Protein AF-A0A7S9KYZ8-F1 (afdb_monomer)

Secondary structure (DSSP, 8-state):
---HHHHIIIIIHHHHTT-S-HHHHHHHHHHS-GGGGGGTSTTTHHHHHHHHHHTT-TTHHHHHHHHHHHHHHHHHHHTTT-HHHHHHHHHHHHHHHHHHHSPPS---

Mean predicted aligned error: 6.61 Å

Radius of gyration: 14.2 Å; Cα contacts (8 Å, |Δi|>4): 75; chains: 1; bounding box: 32×31×40 Å

Organism: NCBI:txid2789740

Structure (mmCIF, N/CA/C/O backbone):
data_AF-A0A7S9KYZ8-F1
#
_entry.id   AF-A0A7S9KYZ8-F1
#
loop_
_atom_site.group_PDB
_atom_site.id
_atom_site.type_symbol
_atom_site.label_atom_id
_atom_site.label_alt_id
_atom_site.label_comp_id
_atom_site.label_asym_id
_atom_site.label_entity_id
_atom_site.label_seq_id
_atom_site.pdbx_PDB_ins_code
_atom_site.Cartn_x
_atom_site.Cartn_y
_atom_site.Cartn_z
_atom_site.occupancy
_atom_site.B_iso_or_equiv
_atom_site.auth_seq_id
_atom_site.auth_comp_id
_atom_site.auth_asym_id
_atom_site.auth_atom_id
_atom_site.pdbx_PDB_model_num
ATOM 1 N N . MET A 1 1 ? 0.948 12.373 -8.828 1.00 47.59 1 MET A N 1
ATOM 2 C CA . MET A 1 1 ? -0.210 12.751 -7.989 1.00 47.59 1 MET A CA 1
ATOM 3 C C . MET A 1 1 ? 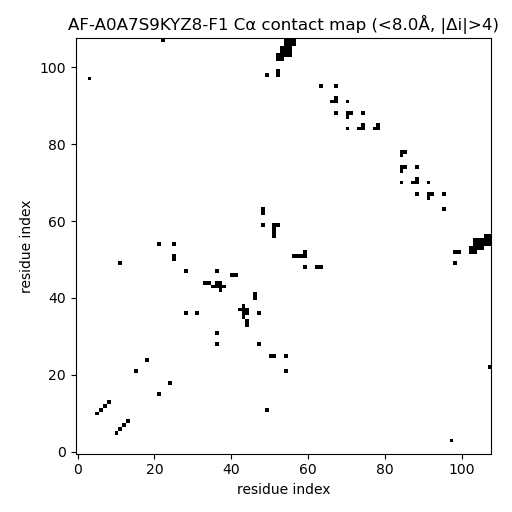0.402 13.505 -6.820 1.00 47.59 1 MET A C 1
ATOM 5 O O . MET A 1 1 ? 1.108 12.876 -6.055 1.00 47.59 1 MET A O 1
ATOM 9 N N . ASN A 1 2 ? 0.322 14.841 -6.801 1.00 45.88 2 ASN A N 1
ATOM 10 C CA . ASN A 1 2 ? 1.277 15.686 -6.053 1.00 45.88 2 ASN A CA 1
ATOM 11 C C . ASN A 1 2 ? 0.751 16.262 -4.731 1.00 45.88 2 ASN A C 1
ATOM 13 O O . ASN A 1 2 ? 1.470 17.045 -4.114 1.00 45.88 2 ASN A O 1
ATOM 17 N N . ASP A 1 3 ? -0.456 15.907 -4.290 1.00 56.31 3 ASP A N 1
ATOM 18 C CA . ASP A 1 3 ? -0.980 16.412 -3.023 1.00 56.31 3 ASP A CA 1
ATOM 19 C C . ASP A 1 3 ? -1.339 15.260 -2.082 1.00 56.31 3 ASP A C 1
ATOM 21 O O . ASP A 1 3 ? -2.190 14.414 -2.363 1.00 56.31 3 ASP A O 1
ATOM 25 N N . LEU A 1 4 ? -0.614 15.218 -0.967 1.00 51.97 4 LEU A N 1
ATOM 26 C CA . LEU A 1 4 ? -0.770 14.261 0.119 1.00 51.97 4 LEU A CA 1
ATOM 27 C C . LEU A 1 4 ? -2.179 14.333 0.717 1.00 51.97 4 LEU A C 1
ATOM 29 O O . LEU A 1 4 ? -2.772 13.301 1.033 1.00 51.97 4 LEU A O 1
ATOM 33 N N . ASN A 1 5 ? -2.724 15.546 0.808 1.00 56.31 5 ASN A N 1
ATOM 34 C CA . ASN A 1 5 ? -4.083 15.764 1.280 1.00 56.31 5 ASN A CA 1
ATOM 35 C C . ASN A 1 5 ? -5.099 15.195 0.291 1.00 56.31 5 ASN A C 1
ATOM 37 O O . ASN A 1 5 ? -6.081 14.601 0.720 1.00 56.31 5 ASN A O 1
ATOM 41 N N . ASP A 1 6 ? -4.840 15.278 -1.017 1.00 63.09 6 ASP A N 1
ATOM 42 C CA . ASP A 1 6 ? -5.745 14.697 -2.008 1.00 63.09 6 ASP A CA 1
ATOM 43 C C . ASP A 1 6 ? -5.781 13.172 -1.924 1.00 63.09 6 ASP A C 1
ATOM 45 O O . ASP A 1 6 ? -6.847 12.589 -2.086 1.00 63.09 6 ASP A O 1
ATOM 49 N N . TYR A 1 7 ? -4.660 12.498 -1.664 1.00 62.97 7 TYR A N 1
ATOM 50 C CA . TYR A 1 7 ? -4.685 11.040 -1.526 1.00 62.97 7 TYR A CA 1
ATOM 51 C C . TYR A 1 7 ? -5.388 10.602 -0.236 1.00 62.97 7 TYR A C 1
ATOM 53 O O . TYR A 1 7 ? -6.229 9.701 -0.259 1.00 62.97 7 TYR A O 1
ATOM 61 N N . VAL A 1 8 ? -5.090 11.259 0.889 1.00 59.94 8 VAL A N 1
ATOM 62 C CA . VAL A 1 8 ? -5.741 10.945 2.166 1.00 59.94 8 VAL A CA 1
ATOM 63 C C . VAL A 1 8 ? -7.242 11.233 2.087 1.00 59.94 8 VAL A C 1
ATOM 65 O O . VAL A 1 8 ? -8.031 10.336 2.366 1.00 59.94 8 VAL A O 1
ATOM 68 N N . HIS A 1 9 ? -7.648 12.411 1.614 1.00 64.62 9 HIS A N 1
ATOM 69 C CA . HIS A 1 9 ? -9.059 12.801 1.566 1.00 64.62 9 HIS A CA 1
ATOM 70 C C . HIS A 1 9 ? -9.858 12.123 0.450 1.00 64.62 9 HIS A C 1
ATOM 72 O O . HIS A 1 9 ? -11.025 11.803 0.648 1.00 64.62 9 HIS A O 1
ATOM 78 N N . ASN A 1 10 ? -9.272 11.882 -0.729 1.00 64.94 10 ASN A N 1
ATOM 79 C CA . ASN A 1 10 ? -10.036 11.328 -1.855 1.00 64.94 10 ASN A CA 1
ATOM 80 C C . ASN A 1 10 ? -9.939 9.802 -1.972 1.00 64.94 10 ASN A C 1
ATOM 82 O O . ASN A 1 10 ? -10.793 9.198 -2.622 1.00 64.94 10 ASN A O 1
ATOM 86 N N . VAL A 1 11 ? -8.919 9.168 -1.379 1.00 64.12 11 VAL A N 1
ATOM 87 C CA . VAL A 1 11 ? -8.689 7.718 -1.517 1.00 64.12 11 VAL A CA 1
ATOM 88 C C . VAL A 1 11 ? -8.763 7.007 -0.170 1.00 64.12 11 VAL A C 1
ATOM 90 O O . VAL A 1 11 ? -9.522 6.047 -0.036 1.00 64.12 11 VAL A O 1
ATOM 93 N N . ALA A 1 12 ? -8.016 7.471 0.834 1.00 65.38 12 ALA A N 1
ATOM 94 C CA . ALA A 1 12 ? -7.934 6.782 2.119 1.00 65.38 12 ALA A CA 1
ATOM 95 C C . ALA A 1 12 ? -9.201 6.969 2.973 1.00 65.38 12 ALA A C 1
ATOM 97 O O . ALA A 1 12 ? -9.817 5.985 3.375 1.00 65.38 12 ALA A O 1
ATOM 98 N N . GLU A 1 13 ? -9.638 8.203 3.221 1.00 66.50 13 GLU A N 1
ATOM 99 C CA . GLU A 1 13 ? -10.816 8.500 4.048 1.00 66.50 13 GLU A CA 1
ATOM 100 C C . GLU A 1 13 ? -12.101 7.830 3.528 1.00 66.50 13 GLU A C 1
ATOM 102 O O . GLU A 1 13 ? -12.723 7.100 4.305 1.00 66.50 13 GLU A O 1
ATOM 107 N N . PRO A 1 14 ? -12.470 7.914 2.231 1.00 68.88 14 PRO A N 1
ATOM 108 C CA . PRO A 1 14 ? -13.684 7.270 1.724 1.00 68.88 14 PRO A CA 1
ATOM 109 C C . PRO A 1 14 ? -13.613 5.741 1.766 1.00 68.88 14 PRO A C 1
ATOM 111 O O . PRO A 1 14 ? -14.643 5.059 1.727 1.00 68.88 14 PRO A O 1
ATOM 114 N N . PHE A 1 15 ? -12.399 5.182 1.793 1.00 68.44 15 PHE A N 1
ATOM 115 C CA . PHE A 1 15 ? -12.196 3.764 2.031 1.00 68.44 15 PHE A CA 1
ATOM 116 C C . PHE A 1 15 ? -12.530 3.419 3.488 1.00 68.44 15 PHE A C 1
ATOM 118 O O . PHE A 1 15 ? -13.326 2.511 3.709 1.00 68.44 15 PHE A O 1
ATOM 125 N N . PHE A 1 16 ? -12.006 4.165 4.464 1.00 68.88 16 PHE A N 1
ATOM 126 C CA . PHE A 1 16 ? -12.240 3.918 5.892 1.00 68.88 16 PHE A CA 1
ATOM 127 C C . PHE A 1 16 ? -13.665 4.232 6.358 1.00 68.88 16 PHE A C 1
ATOM 129 O O . PHE A 1 16 ? -14.204 3.475 7.160 1.00 68.88 16 PHE A O 1
ATOM 136 N N . GLU A 1 17 ? -14.317 5.264 5.818 1.00 68.38 17 GLU A N 1
ATOM 137 C CA . GLU A 1 17 ? -15.709 5.619 6.147 1.00 68.38 17 GLU A CA 1
ATOM 138 C C . GLU A 1 17 ? -16.711 4.489 5.859 1.00 68.38 17 GLU A C 1
ATOM 140 O O . GLU A 1 17 ? -17.771 4.408 6.480 1.00 68.38 17 GLU A O 1
ATOM 145 N N . LYS A 1 18 ? -16.379 3.584 4.930 1.00 67.81 18 LYS A N 1
ATOM 146 C CA . LYS A 1 18 ? -17.218 2.426 4.589 1.00 67.81 18 LYS A CA 1
ATOM 147 C C . LYS A 1 18 ? -17.102 1.278 5.590 1.00 67.81 18 LYS A C 1
ATOM 149 O O . LYS A 1 18 ? -17.917 0.357 5.541 1.00 67.81 18 LYS A O 1
ATOM 154 N N . TRP A 1 19 ? -16.119 1.315 6.486 1.00 66.94 19 TRP A N 1
ATOM 155 C CA . TRP A 1 19 ? -15.870 0.257 7.457 1.00 66.94 19 TRP A CA 1
ATOM 156 C C . TRP A 1 19 ? -16.233 0.721 8.863 1.00 66.94 19 TRP A C 1
ATOM 158 O O . TRP A 1 19 ? -15.612 1.610 9.434 1.00 66.94 19 TRP A O 1
ATOM 168 N N . SER A 1 20 ? -17.223 0.061 9.462 1.00 65.50 20 SER A N 1
ATOM 169 C CA . SER A 1 20 ? -17.708 0.392 10.806 1.00 65.50 20 SER A CA 1
ATOM 170 C C . SER A 1 20 ? -16.716 0.064 11.932 1.00 65.50 20 SER A C 1
ATOM 172 O O . SER A 1 20 ? -16.863 0.587 13.033 1.00 65.50 20 SER A O 1
ATOM 174 N N . ASP A 1 21 ? -15.742 -0.826 11.692 1.00 73.38 21 ASP A N 1
ATOM 175 C CA . ASP A 1 21 ? -14.685 -1.177 12.652 1.00 73.38 21 ASP A CA 1
ATOM 176 C C . ASP A 1 21 ? -13.407 -1.643 11.933 1.00 73.38 21 ASP A C 1
ATOM 178 O O . ASP A 1 21 ? -13.362 -2.722 11.333 1.00 73.38 21 ASP A O 1
ATOM 182 N N . LEU A 1 22 ? -12.340 -0.849 12.031 1.00 74.50 22 LEU A N 1
ATOM 183 C CA . LEU A 1 22 ? -11.058 -1.140 11.382 1.00 74.50 22 LEU A CA 1
ATOM 184 C C . LEU A 1 22 ? -10.295 -2.299 12.021 1.00 74.50 22 LEU A C 1
ATOM 186 O O . LEU A 1 22 ? -9.505 -2.943 11.341 1.00 74.50 22 LEU A O 1
ATOM 190 N N . ARG A 1 23 ? -10.587 -2.657 13.278 1.00 75.50 23 ARG A N 1
ATOM 191 C CA . ARG A 1 23 ? -9.998 -3.843 13.931 1.00 75.50 23 ARG A CA 1
ATOM 192 C C . ARG A 1 23 ? -10.493 -5.134 13.301 1.00 75.50 23 ARG A C 1
ATOM 194 O O . ARG A 1 23 ? -9.776 -6.131 13.260 1.00 75.50 23 ARG A O 1
ATOM 201 N N . VAL A 1 24 ? -11.748 -5.134 12.850 1.00 77.88 24 VAL A N 1
ATOM 202 C CA . VAL A 1 24 ? -12.338 -6.277 12.145 1.00 77.88 24 VAL A CA 1
ATOM 203 C C . VAL A 1 24 ? -11.695 -6.410 10.770 1.00 77.88 24 VAL A C 1
ATOM 205 O O . VAL A 1 24 ? -11.338 -7.517 10.377 1.00 77.88 24 VAL A O 1
ATOM 208 N N . LEU A 1 25 ? -11.491 -5.286 10.080 1.00 78.44 25 LEU A N 1
ATOM 209 C CA . LEU A 1 25 ? -10.826 -5.239 8.782 1.00 78.44 25 LEU A CA 1
ATOM 210 C C . LEU A 1 25 ? -9.358 -5.688 8.859 1.00 78.44 25 LEU A C 1
ATOM 212 O O . LEU A 1 25 ? -8.925 -6.495 8.042 1.00 78.44 25 LEU A O 1
ATOM 216 N N . ASP A 1 26 ? -8.616 -5.218 9.860 1.00 79.00 26 ASP A N 1
ATOM 217 C CA . ASP A 1 26 ? -7.217 -5.584 10.095 1.00 79.00 26 ASP A CA 1
ATOM 218 C C . ASP A 1 26 ? -7.057 -7.096 10.338 1.00 79.00 26 ASP A C 1
ATOM 220 O O . ASP A 1 26 ? -6.332 -7.785 9.615 1.00 79.00 26 ASP A O 1
ATOM 224 N N . LYS A 1 27 ? -7.853 -7.658 11.260 1.00 81.12 27 LYS A N 1
ATOM 225 C CA . LYS A 1 27 ? -7.891 -9.111 11.505 1.00 81.12 27 LYS A CA 1
ATOM 226 C C . LYS A 1 27 ? -8.326 -9.905 10.279 1.00 81.12 27 LYS A C 1
ATOM 228 O O . LYS A 1 27 ? -7.802 -10.986 10.029 1.00 81.12 27 LYS A O 1
ATOM 233 N N . PHE A 1 28 ? -9.291 -9.395 9.520 1.00 83.81 28 PHE A N 1
ATOM 234 C CA . PHE A 1 28 ? -9.737 -10.032 8.287 1.00 83.81 28 PHE A CA 1
ATOM 235 C C . PHE A 1 28 ? -8.592 -10.125 7.273 1.00 83.81 28 PHE A C 1
ATOM 237 O O . PHE A 1 28 ? -8.322 -11.203 6.741 1.00 83.81 28 PHE A O 1
ATOM 244 N N . LEU A 1 29 ? -7.852 -9.035 7.069 1.00 83.19 29 LEU A N 1
ATOM 245 C CA . LEU A 1 29 ? -6.726 -8.988 6.138 1.00 83.19 29 LEU A CA 1
ATOM 246 C C . LEU A 1 29 ? -5.576 -9.920 6.510 1.00 83.19 29 LEU A C 1
ATOM 248 O O . LEU A 1 29 ? -4.848 -10.364 5.620 1.00 83.19 29 LEU A O 1
ATOM 252 N N . ASP A 1 30 ? -5.425 -10.244 7.789 1.00 83.81 30 ASP A N 1
ATOM 253 C CA . ASP A 1 30 ? -4.478 -11.248 8.274 1.00 83.81 30 ASP A CA 1
ATOM 254 C C . ASP A 1 30 ? -4.876 -12.688 7.924 1.00 83.81 30 ASP A C 1
ATOM 256 O O . ASP A 1 30 ? -4.019 -13.571 7.888 1.00 83.81 30 ASP A O 1
ATOM 260 N N . THR A 1 31 ? -6.160 -12.928 7.655 1.00 86.06 31 THR A N 1
ATOM 261 C CA . THR A 1 31 ? -6.700 -14.263 7.349 1.00 86.06 31 THR A CA 1
ATOM 262 C C . THR A 1 31 ? -6.890 -14.518 5.859 1.00 86.06 31 THR A C 1
ATOM 264 O O . THR A 1 31 ? -6.864 -15.669 5.429 1.00 86.06 31 THR A O 1
ATOM 267 N N . VAL A 1 32 ? -7.056 -13.460 5.064 1.00 84.31 32 VAL A N 1
ATOM 268 C CA . VAL A 1 32 ? -7.233 -13.569 3.614 1.00 84.31 32 VAL A CA 1
ATOM 269 C C . VAL A 1 32 ? -5.881 -13.756 2.915 1.00 84.31 32 VAL A C 1
ATOM 271 O O . VAL A 1 32 ? -4.962 -12.956 3.132 1.00 84.31 32 VAL A O 1
ATOM 274 N N . PRO A 1 33 ? -5.742 -14.762 2.027 1.00 86.00 33 PRO A N 1
ATOM 275 C CA . PRO A 1 33 ? -4.557 -14.911 1.190 1.00 86.00 33 PRO A CA 1
ATOM 276 C C . PRO A 1 33 ? -4.284 -13.646 0.372 1.00 86.00 33 PRO A C 1
ATOM 278 O O . PRO A 1 33 ? -5.197 -13.054 -0.195 1.00 86.00 33 PRO A O 1
ATOM 281 N N . GLN A 1 34 ? -3.017 -13.245 0.242 1.00 81.31 34 GLN A N 1
ATOM 282 C CA . GLN A 1 34 ? -2.664 -11.969 -0.398 1.00 81.31 34 GLN A CA 1
ATOM 283 C C . GLN A 1 34 ? -3.203 -11.828 -1.833 1.00 81.31 34 GLN A C 1
ATOM 285 O O . GLN A 1 34 ? -3.647 -10.748 -2.216 1.00 81.31 34 GLN A O 1
ATOM 290 N N . MET A 1 35 ? -3.229 -12.924 -2.598 1.00 82.38 35 MET A N 1
ATOM 291 C CA . MET A 1 35 ? -3.769 -12.960 -3.966 1.00 82.38 35 MET A CA 1
ATOM 292 C C . MET A 1 35 ? -5.293 -12.781 -4.033 1.00 82.38 35 MET A C 1
ATOM 294 O O . MET A 1 35 ? -5.833 -12.466 -5.089 1.00 82.38 35 MET A O 1
ATOM 298 N N . GLU A 1 36 ? -5.989 -12.981 -2.916 1.00 85.75 36 GLU A N 1
ATOM 299 C CA . GLU A 1 36 ? -7.447 -12.917 -2.830 1.00 85.75 36 GLU A CA 1
ATOM 300 C C . GLU A 1 36 ? -7.943 -11.602 -2.230 1.00 85.75 36 GLU A C 1
ATOM 302 O O . GLU A 1 36 ? -9.122 -11.294 -2.364 1.00 85.75 36 GLU A O 1
ATOM 307 N N . VAL A 1 37 ? -7.067 -10.783 -1.632 1.00 83.75 37 VAL A N 1
ATOM 308 C CA . VAL A 1 37 ? -7.442 -9.503 -0.997 1.00 83.75 37 VAL A CA 1
ATOM 309 C C . VAL A 1 37 ? -8.236 -8.603 -1.951 1.00 83.75 37 VAL A C 1
ATOM 311 O O . VAL A 1 37 ? -9.220 -7.990 -1.543 1.00 83.75 37 VAL A O 1
ATOM 314 N N . GLN A 1 38 ? -7.868 -8.581 -3.234 1.00 82.69 38 GLN A N 1
ATOM 315 C CA . GLN A 1 38 ? -8.559 -7.806 -4.272 1.00 82.69 38 GLN A CA 1
ATOM 316 C C . GLN A 1 38 ? -10.030 -8.203 -4.490 1.00 82.69 38 GLN A C 1
ATOM 318 O O . GLN A 1 38 ? -10.812 -7.397 -4.984 1.00 82.69 38 GLN A O 1
ATOM 323 N N . ASN A 1 39 ? -10.424 -9.426 -4.111 1.00 82.81 39 ASN A N 1
ATOM 324 C CA . ASN A 1 39 ? -11.812 -9.889 -4.207 1.00 82.81 39 ASN A CA 1
ATOM 325 C C . ASN A 1 39 ? -12.703 -9.266 -3.123 1.00 82.81 39 ASN A C 1
ATOM 327 O O . ASN A 1 39 ? -13.926 -9.297 -3.239 1.00 82.81 39 ASN A O 1
ATOM 331 N N . TYR A 1 40 ? -12.096 -8.718 -2.069 1.00 78.31 40 TYR A N 1
ATOM 332 C CA . TYR A 1 40 ? -12.792 -8.189 -0.898 1.00 78.31 40 TYR A CA 1
ATOM 333 C C . TYR A 1 40 ? -12.606 -6.682 -0.732 1.00 78.31 40 TYR A C 1
ATOM 335 O O . TYR A 1 40 ? -13.464 -6.013 -0.163 1.00 78.31 40 TYR A O 1
ATOM 343 N N . ILE A 1 41 ? -11.486 -6.145 -1.219 1.00 74.31 41 ILE A N 1
ATOM 344 C CA . ILE A 1 41 ? -11.107 -4.746 -1.072 1.00 74.31 41 ILE A CA 1
ATOM 345 C C . ILE A 1 41 ? -10.596 -4.218 -2.416 1.00 74.31 41 ILE A C 1
ATOM 347 O O . ILE A 1 41 ? -9.690 -4.792 -3.021 1.00 74.31 41 ILE A O 1
ATOM 351 N N . HIS A 1 42 ? -11.162 -3.096 -2.867 1.00 67.56 42 HIS A N 1
ATOM 352 C CA . HIS A 1 42 ? -10.687 -2.375 -4.051 1.00 67.56 42 HIS A CA 1
ATOM 353 C C . HIS A 1 42 ? -9.216 -1.955 -3.876 1.00 67.56 42 HIS A C 1
ATOM 355 O O . HIS A 1 42 ? -8.797 -1.704 -2.748 1.00 67.56 42 HIS A O 1
ATOM 361 N N . GLU A 1 43 ? -8.424 -1.927 -4.955 1.00 74.75 43 GLU A N 1
ATOM 362 C CA . GLU A 1 43 ? -6.953 -1.711 -4.929 1.00 74.75 43 GLU A CA 1
ATOM 363 C C . GLU A 1 43 ? -6.151 -2.812 -4.180 1.00 74.75 43 GLU A C 1
ATOM 365 O O . GLU A 1 43 ? -4.921 -2.767 -4.100 1.00 74.75 43 GLU A O 1
ATOM 370 N N . GLY A 1 44 ? -6.827 -3.851 -3.666 1.00 84.62 44 GLY A N 1
ATOM 371 C CA . GLY A 1 44 ? -6.245 -5.103 -3.188 1.00 84.62 44 GLY A CA 1
ATOM 372 C C . GLY A 1 44 ? -5.073 -4.933 -2.219 1.00 84.62 44 GLY A C 1
ATOM 373 O O . GLY A 1 44 ? -5.224 -4.474 -1.085 1.00 84.62 44 GLY A O 1
ATOM 374 N N . VAL A 1 45 ? -3.887 -5.351 -2.666 1.00 87.56 45 VAL A N 1
ATOM 375 C CA . VAL A 1 45 ? -2.668 -5.365 -1.847 1.00 87.56 45 VAL A CA 1
ATOM 376 C C . VAL A 1 45 ? -2.235 -3.977 -1.368 1.00 87.56 45 VAL A C 1
ATOM 378 O O . VAL A 1 45 ? -1.624 -3.901 -0.303 1.00 87.56 45 VAL A O 1
ATOM 381 N N . LEU A 1 46 ? -2.573 -2.907 -2.098 1.00 86.94 46 LEU A N 1
ATOM 382 C CA . LEU A 1 46 ? -2.237 -1.525 -1.739 1.00 86.94 46 LEU A CA 1
ATOM 383 C C . LEU A 1 46 ? -3.081 -1.046 -0.558 1.00 86.94 46 LEU A C 1
ATOM 385 O O . LEU A 1 46 ? -2.548 -0.549 0.433 1.00 86.94 46 LEU A O 1
ATOM 389 N N . SER A 1 47 ? -4.388 -1.300 -0.608 1.00 83.69 47 SER A N 1
ATOM 390 C CA . SER A 1 47 ? -5.301 -1.002 0.499 1.00 83.69 47 SER A CA 1
ATOM 391 C C . SER A 1 47 ? -4.896 -1.724 1.781 1.00 83.69 47 SER A C 1
ATOM 393 O O . SER A 1 47 ? -4.969 -1.146 2.861 1.00 83.69 47 SER A O 1
ATOM 395 N N . LYS A 1 48 ? -4.383 -2.957 1.682 1.00 88.12 48 LYS A N 1
ATOM 396 C CA . LYS A 1 48 ? -3.848 -3.675 2.847 1.00 88.12 48 LYS A CA 1
ATOM 397 C C . LYS A 1 48 ? -2.657 -2.951 3.492 1.00 88.12 48 LYS A C 1
ATOM 399 O O . LYS A 1 48 ? -2.622 -2.836 4.713 1.00 88.12 48 LYS A O 1
ATOM 404 N N . ALA A 1 49 ? -1.723 -2.421 2.700 1.00 90.44 49 ALA A N 1
ATOM 405 C CA . ALA A 1 49 ? -0.597 -1.646 3.231 1.00 90.44 49 ALA A CA 1
ATOM 406 C C . ALA A 1 49 ? -1.057 -0.337 3.892 1.00 90.44 49 ALA A C 1
ATOM 408 O O . ALA A 1 49 ? -0.584 0.001 4.976 1.00 90.44 49 ALA A O 1
ATOM 409 N N . LEU A 1 50 ? -2.016 0.359 3.272 1.00 87.00 50 LEU A N 1
ATOM 410 C CA . LEU A 1 50 ? -2.633 1.567 3.822 1.00 87.00 50 LEU A CA 1
ATOM 411 C C . LEU A 1 50 ? -3.282 1.294 5.189 1.00 87.00 50 LEU A C 1
AT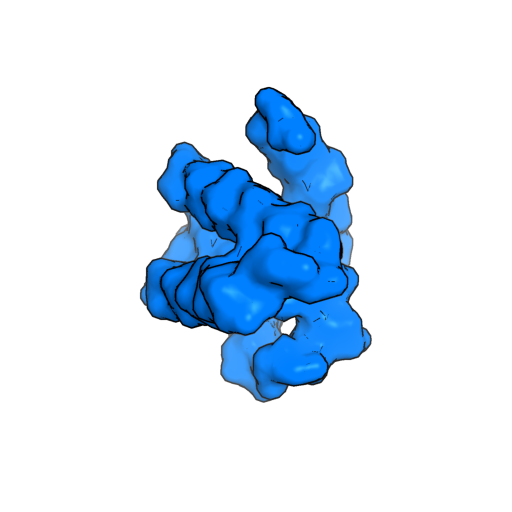OM 413 O O . LEU A 1 50 ? -3.062 2.045 6.137 1.00 87.00 50 LEU A O 1
ATOM 417 N N . ILE A 1 51 ? -4.049 0.207 5.305 1.00 85.50 51 ILE A N 1
ATOM 418 C CA . ILE A 1 51 ? -4.705 -0.188 6.559 1.00 85.50 51 ILE A CA 1
ATOM 419 C C . ILE A 1 51 ? -3.664 -0.495 7.625 1.00 85.50 51 ILE A C 1
ATOM 421 O O . ILE A 1 51 ? -3.740 0.079 8.706 1.00 85.50 51 ILE A O 1
ATOM 425 N N . TYR A 1 52 ? -2.660 -1.321 7.316 1.00 90.56 52 TYR A N 1
ATOM 426 C CA . TYR A 1 52 ? -1.588 -1.622 8.263 1.00 90.56 52 TYR A CA 1
ATOM 427 C C . TYR A 1 52 ? -0.883 -0.358 8.759 1.00 90.56 52 TYR A C 1
ATOM 429 O O . TYR A 1 52 ? -0.690 -0.215 9.965 1.00 90.56 52 TYR A O 1
ATOM 437 N N . LYS A 1 53 ? -0.563 0.585 7.862 1.00 90.50 53 LYS A N 1
ATOM 438 C CA . LYS A 1 53 ? 0.068 1.851 8.246 1.00 90.50 53 LYS A CA 1
ATOM 439 C C . LYS A 1 53 ? -0.807 2.653 9.203 1.00 90.50 53 LYS A C 1
ATOM 441 O O . LYS A 1 53 ? -0.355 3.068 10.267 1.00 90.50 53 LYS A O 1
ATOM 446 N N . LEU A 1 54 ? -2.058 2.887 8.816 1.00 84.75 54 LEU A N 1
ATOM 447 C CA . LEU A 1 54 ? -2.950 3.777 9.555 1.00 84.75 54 LEU A CA 1
ATOM 448 C C . LEU A 1 54 ? -3.450 3.168 10.863 1.00 84.75 54 LEU A C 1
ATOM 450 O O . LEU A 1 54 ? -3.863 3.913 11.746 1.00 84.75 54 LEU A O 1
ATOM 454 N N . CYS A 1 55 ? -3.373 1.846 10.993 1.00 86.38 55 CYS A N 1
ATOM 455 C CA . CYS A 1 55 ? -3.729 1.094 12.190 1.00 86.38 55 CYS A CA 1
ATOM 456 C C . CYS A 1 55 ? -2.550 0.828 13.134 1.00 86.38 55 CYS A C 1
ATOM 458 O O . CYS A 1 55 ? -2.727 0.128 14.128 1.00 86.38 55 CYS A O 1
ATOM 460 N N . ASN A 1 56 ? -1.360 1.353 12.821 1.00 89.12 56 ASN A N 1
ATOM 461 C CA . ASN A 1 56 ? -0.124 1.068 13.549 1.00 89.12 56 ASN A CA 1
ATOM 462 C C . ASN A 1 56 ? 0.176 -0.443 13.652 1.00 89.12 56 ASN A C 1
ATOM 464 O O . ASN A 1 56 ? 0.704 -0.922 14.657 1.00 89.12 56 ASN A O 1
ATOM 468 N N . ASN A 1 57 ? -0.193 -1.216 12.625 1.00 90.75 57 ASN A N 1
ATOM 469 C CA . ASN A 1 57 ? -0.005 -2.661 12.636 1.00 90.75 57 ASN A CA 1
ATOM 470 C C . ASN A 1 57 ? 1.501 -2.979 12.536 1.00 90.75 57 ASN A C 1
ATOM 472 O O . ASN A 1 57 ? 2.160 -2.510 11.601 1.00 90.75 57 ASN A O 1
ATOM 476 N N . PRO A 1 58 ? 2.060 -3.825 13.423 1.00 91.31 58 PRO A N 1
ATOM 477 C CA . PRO A 1 58 ? 3.490 -4.143 13.433 1.00 91.31 58 PRO A CA 1
ATOM 478 C C . PRO A 1 58 ? 3.989 -4.834 12.154 1.00 91.31 58 PRO A C 1
ATOM 480 O O . PRO A 1 58 ? 5.191 -4.894 11.923 1.00 91.31 58 PRO A O 1
ATOM 483 N N . LYS A 1 59 ? 3.091 -5.362 11.314 1.00 92.25 59 LYS A N 1
ATOM 484 C CA . LYS A 1 59 ? 3.430 -5.992 10.029 1.00 92.25 59 LYS A CA 1
ATOM 485 C C . LYS A 1 59 ? 3.597 -4.992 8.885 1.00 92.25 59 LYS A C 1
ATOM 487 O O . LYS A 1 59 ? 3.927 -5.415 7.778 1.00 92.25 59 LYS A O 1
ATOM 492 N N . TYR A 1 60 ? 3.327 -3.702 9.110 1.00 92.94 60 TYR A N 1
ATOM 493 C CA . TYR A 1 60 ? 3.381 -2.682 8.064 1.00 92.94 60 TYR A CA 1
ATOM 494 C C . TYR A 1 60 ? 4.731 -2.677 7.337 1.00 92.94 60 TYR A C 1
ATOM 496 O O . TYR A 1 60 ? 4.746 -2.843 6.118 1.00 92.94 60 TYR A O 1
ATOM 504 N N . ASP A 1 61 ? 5.837 -2.554 8.076 1.00 94.75 61 ASP A N 1
ATOM 505 C CA . ASP A 1 61 ? 7.176 -2.397 7.497 1.00 94.75 61 ASP A CA 1
ATOM 506 C C . ASP A 1 61 ? 7.556 -3.587 6.608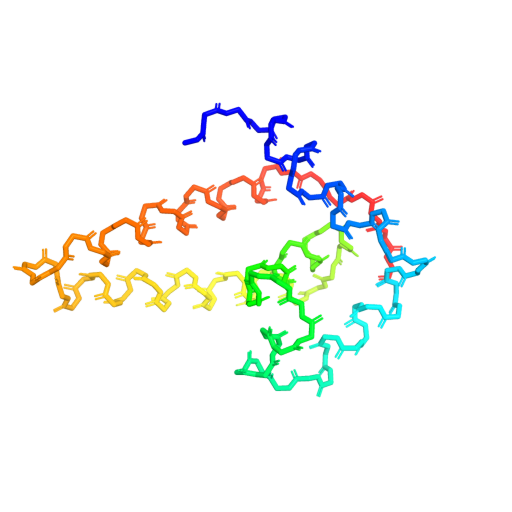 1.00 94.75 61 ASP A C 1
ATOM 508 O O . ASP A 1 61 ? 7.971 -3.412 5.460 1.00 94.75 61 ASP A O 1
ATOM 512 N N . ASP A 1 62 ? 7.351 -4.811 7.097 1.00 95.25 62 ASP A N 1
ATOM 513 C CA . ASP A 1 62 ? 7.626 -6.028 6.328 1.00 95.25 62 ASP A CA 1
ATOM 514 C C . ASP A 1 62 ? 6.764 -6.092 5.061 1.00 95.25 62 ASP A C 1
ATOM 516 O O . ASP A 1 62 ? 7.244 -6.423 3.972 1.00 95.25 62 ASP A O 1
ATOM 520 N N . TYR A 1 63 ? 5.483 -5.738 5.182 1.00 94.00 63 TYR A N 1
ATOM 521 C CA . TYR A 1 63 ? 4.529 -5.836 4.088 1.00 94.00 63 TYR A CA 1
ATOM 522 C C . TYR A 1 63 ? 4.768 -4.782 2.997 1.00 94.00 63 TYR A C 1
ATOM 524 O O . TYR A 1 63 ? 4.767 -5.119 1.809 1.00 94.00 63 TYR A O 1
ATOM 532 N N . ILE A 1 64 ? 5.015 -3.519 3.360 1.00 94.88 64 I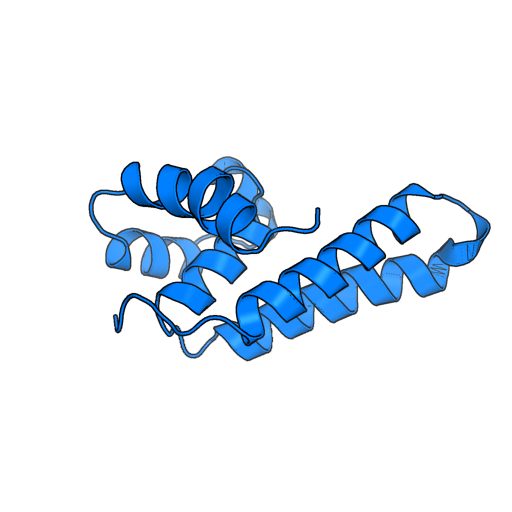LE A N 1
ATOM 533 C CA . ILE A 1 64 ? 5.288 -2.466 2.374 1.00 94.88 64 ILE A CA 1
ATOM 534 C C . ILE A 1 64 ? 6.627 -2.701 1.668 1.00 94.88 64 ILE A C 1
ATOM 536 O O . ILE A 1 64 ? 6.725 -2.494 0.459 1.00 94.88 64 ILE A O 1
ATOM 540 N N . ASN A 1 65 ? 7.638 -3.214 2.379 1.00 96.25 65 ASN A N 1
ATOM 541 C CA . ASN A 1 65 ? 8.933 -3.549 1.786 1.00 96.25 65 ASN A CA 1
ATOM 542 C C . ASN A 1 65 ? 8.837 -4.734 0.816 1.00 96.25 65 ASN A C 1
ATOM 544 O O . ASN A 1 65 ? 9.506 -4.730 -0.223 1.00 96.25 65 ASN A O 1
ATOM 548 N N . LEU A 1 66 ? 7.977 -5.718 1.104 1.00 95.25 66 LEU A N 1
ATOM 549 C CA . LEU A 1 66 ? 7.671 -6.812 0.181 1.00 95.25 66 LEU A CA 1
ATOM 550 C C . LEU A 1 66 ? 7.063 -6.282 -1.126 1.00 95.25 66 LEU A C 1
ATOM 552 O O . LEU A 1 66 ? 7.537 -6.632 -2.208 1.00 95.25 66 LEU A O 1
ATOM 556 N N . LEU A 1 67 ? 6.044 -5.419 -1.036 1.00 93.94 67 LEU A N 1
ATOM 557 C CA . LEU A 1 67 ? 5.415 -4.816 -2.216 1.00 93.94 67 LEU A CA 1
ATOM 558 C C . LEU A 1 67 ? 6.408 -3.968 -3.010 1.00 93.94 67 LEU A C 1
ATOM 560 O O . LEU A 1 67 ? 6.527 -4.133 -4.224 1.00 93.94 67 LEU A O 1
ATOM 564 N N . PHE A 1 68 ? 7.156 -3.106 -2.322 1.00 95.75 68 PHE A N 1
ATOM 565 C CA . PHE A 1 68 ? 8.173 -2.257 -2.933 1.00 95.75 68 PHE A CA 1
ATOM 566 C C . PHE A 1 68 ? 9.197 -3.084 -3.715 1.00 95.75 68 PHE A C 1
ATOM 568 O O . PHE A 1 68 ? 9.452 -2.811 -4.889 1.00 95.75 68 PHE A O 1
ATOM 575 N N . SER A 1 69 ? 9.727 -4.143 -3.097 1.00 96.12 69 SER A N 1
ATOM 576 C CA . SER A 1 69 ? 10.705 -5.034 -3.727 1.00 96.12 69 SER A CA 1
ATOM 577 C C . SER A 1 69 ? 10.124 -5.756 -4.942 1.00 96.12 69 SER A C 1
ATOM 579 O O . SER A 1 69 ? 10.793 -5.860 -5.967 1.00 96.12 69 SER A O 1
ATOM 581 N N . TYR A 1 70 ? 8.872 -6.215 -4.858 1.00 94.06 70 TYR A N 1
ATOM 582 C CA . TYR A 1 70 ? 8.194 -6.891 -5.963 1.00 94.06 70 TYR A CA 1
ATOM 583 C C . TYR A 1 70 ? 8.047 -5.983 -7.191 1.00 94.06 70 TYR A C 1
ATOM 585 O O . TYR A 1 70 ? 8.491 -6.345 -8.281 1.00 94.06 70 TYR A O 1
ATOM 593 N N . TYR A 1 71 ? 7.456 -4.795 -7.034 1.00 93.25 71 TYR A N 1
ATOM 594 C CA . TYR A 1 71 ? 7.217 -3.890 -8.163 1.00 93.25 71 TYR A CA 1
ATOM 595 C C . TYR A 1 71 ? 8.520 -3.302 -8.722 1.00 93.25 71 TYR A C 1
ATOM 597 O O . TYR A 1 71 ? 8.682 -3.240 -9.942 1.00 93.25 71 TYR A O 1
ATOM 605 N N . THR A 1 72 ? 9.478 -2.963 -7.854 1.00 94.69 72 THR A N 1
ATOM 606 C CA . THR A 1 72 ? 10.800 -2.478 -8.281 1.00 94.69 72 THR A CA 1
ATOM 607 C C . THR A 1 72 ? 11.568 -3.561 -9.037 1.00 94.69 72 THR A C 1
ATOM 609 O O . THR A 1 72 ? 12.122 -3.300 -10.103 1.00 94.69 72 THR A O 1
ATOM 612 N N . GLY A 1 73 ? 11.558 -4.801 -8.536 1.00 94.75 73 GLY A N 1
ATOM 613 C CA . GLY A 1 73 ? 12.195 -5.939 -9.202 1.00 94.75 73 GLY A CA 1
ATOM 614 C C . GLY A 1 73 ? 11.611 -6.192 -10.591 1.00 94.75 73 GLY A C 1
ATOM 615 O O . GLY A 1 73 ? 12.354 -6.271 -11.568 1.00 94.75 73 GLY A O 1
ATOM 616 N N . ARG A 1 74 ? 10.274 -6.200 -10.706 1.00 92.81 74 ARG A N 1
ATOM 617 C CA . ARG A 1 74 ? 9.577 -6.332 -11.997 1.00 92.81 74 ARG A CA 1
ATOM 618 C C . ARG A 1 74 ? 9.971 -5.243 -12.988 1.00 92.81 74 ARG A C 1
ATOM 620 O O . ARG A 1 74 ? 10.151 -5.544 -14.167 1.00 92.81 74 ARG A O 1
ATOM 627 N N . TYR A 1 75 ? 10.116 -4.001 -12.530 1.00 93.56 75 TYR A N 1
ATOM 628 C CA . TYR A 1 75 ? 10.583 -2.909 -13.377 1.00 93.56 75 TYR A CA 1
ATOM 629 C C . TYR A 1 75 ? 12.032 -3.095 -13.825 1.00 93.56 75 TYR A C 1
ATOM 631 O O . TYR A 1 75 ? 12.302 -2.968 -15.015 1.00 93.56 75 TYR A O 1
ATOM 639 N N . ILE A 1 76 ? 12.950 -3.457 -12.926 1.00 92.50 76 ILE A N 1
ATOM 640 C CA . ILE A 1 76 ? 14.359 -3.689 -13.279 1.00 92.50 76 ILE A CA 1
ATOM 641 C C . ILE A 1 76 ? 14.476 -4.776 -14.357 1.00 92.50 76 ILE A C 1
ATOM 643 O O . ILE A 1 76 ? 15.139 -4.565 -15.375 1.00 92.50 76 ILE A O 1
ATOM 647 N N . GLU A 1 77 ? 13.776 -5.897 -14.174 1.00 93.06 77 GLU A N 1
ATOM 648 C CA . GLU A 1 77 ? 13.773 -7.037 -15.101 1.00 93.06 77 GLU A CA 1
ATOM 649 C C . GLU A 1 77 ? 13.186 -6.700 -16.482 1.00 93.06 77 GLU A C 1
ATOM 651 O O . GLU A 1 77 ? 13.600 -7.280 -17.485 1.00 93.06 77 GLU A O 1
ATOM 656 N N . ASN A 1 78 ? 12.239 -5.757 -16.552 1.00 90.06 78 ASN A N 1
ATOM 657 C CA . ASN A 1 78 ? 11.459 -5.459 -17.761 1.00 90.06 78 ASN A CA 1
ATOM 658 C C . ASN A 1 78 ? 11.615 -4.008 -18.246 1.00 90.06 78 ASN A C 1
ATOM 660 O O . ASN A 1 78 ? 10.804 -3.526 -19.039 1.00 90.06 78 ASN A O 1
ATOM 664 N N . SER A 1 79 ? 12.663 -3.312 -17.800 1.00 77.31 79 SER A N 1
ATOM 665 C CA . SER A 1 79 ? 12.858 -1.860 -17.966 1.00 77.31 79 SER A CA 1
ATOM 666 C C . SER A 1 79 ? 12.827 -1.358 -19.417 1.00 77.31 79 SER A C 1
ATOM 668 O O . SER A 1 79 ? 12.521 -0.192 -19.651 1.00 77.31 79 SER A O 1
ATOM 670 N N . ASN A 1 80 ? 13.074 -2.236 -20.394 1.00 79.69 80 ASN A N 1
ATOM 671 C CA . ASN A 1 80 ? 13.068 -1.911 -21.825 1.00 79.69 80 ASN A CA 1
ATOM 672 C C . ASN A 1 80 ? 11.817 -2.396 -22.583 1.00 79.69 80 ASN A C 1
ATOM 674 O O . ASN A 1 80 ? 11.768 -2.245 -23.802 1.00 79.69 80 ASN A O 1
ATOM 678 N N . GLN A 1 81 ? 10.850 -3.034 -21.914 1.00 74.25 81 GLN A N 1
ATOM 679 C CA . GLN A 1 81 ? 9.777 -3.777 -22.591 1.00 74.25 81 GLN A CA 1
ATOM 680 C C . GLN A 1 81 ? 8.392 -3.136 -22.473 1.00 74.25 81 GLN A C 1
ATOM 682 O O . GLN A 1 81 ? 7.614 -3.231 -23.420 1.00 74.25 81 GLN A O 1
ATOM 687 N N . ASP A 1 82 ? 8.076 -2.484 -21.349 1.00 81.94 82 ASP A N 1
ATOM 688 C CA . ASP A 1 82 ? 6.741 -1.920 -21.123 1.00 81.94 82 ASP A CA 1
ATOM 689 C C . ASP A 1 82 ? 6.776 -0.743 -20.133 1.00 81.94 82 ASP A C 1
ATOM 691 O O . ASP A 1 82 ? 7.234 -0.864 -18.993 1.00 81.94 82 ASP A O 1
ATOM 695 N N . GLU A 1 83 ? 6.246 0.403 -20.565 1.00 87.50 83 GLU A N 1
ATOM 696 C CA . GLU A 1 83 ? 6.106 1.611 -19.744 1.00 87.50 83 GLU A C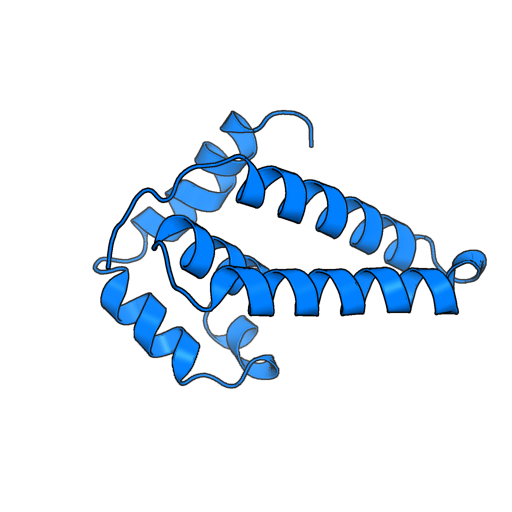A 1
ATOM 697 C C . GLU A 1 83 ? 5.208 1.378 -18.515 1.00 87.50 83 GLU A C 1
ATOM 699 O O . GLU A 1 83 ? 5.324 2.077 -17.509 1.00 87.50 83 GLU A O 1
ATOM 704 N N . THR A 1 84 ? 4.339 0.368 -18.557 1.00 88.38 84 THR A N 1
ATOM 705 C CA . THR A 1 84 ? 3.466 -0.030 -17.449 1.00 88.38 84 THR A CA 1
ATOM 706 C C . THR A 1 84 ? 4.268 -0.444 -16.217 1.00 88.38 84 THR A C 1
ATOM 708 O O . THR A 1 84 ? 3.907 -0.057 -15.106 1.00 8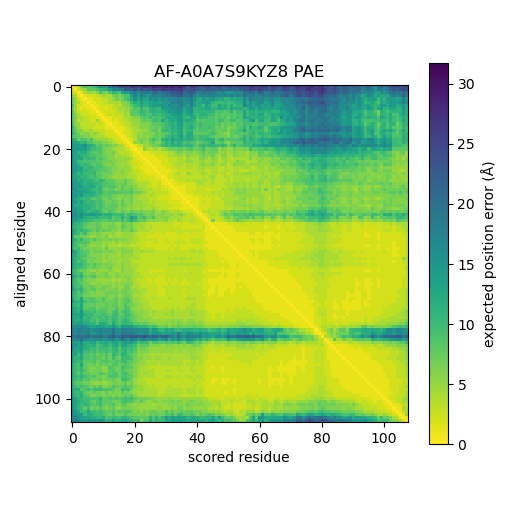8.38 84 THR A O 1
ATOM 711 N N . TYR A 1 85 ? 5.392 -1.154 -16.381 1.00 90.00 85 TYR A N 1
ATOM 712 C CA . TYR A 1 85 ? 6.235 -1.517 -15.236 1.00 90.00 85 TYR A CA 1
ATOM 713 C C . TYR A 1 85 ? 6.870 -0.290 -14.590 1.00 90.00 85 TYR A C 1
ATOM 715 O O . TYR A 1 85 ? 6.915 -0.202 -13.366 1.00 90.00 85 TYR A O 1
ATOM 723 N N . LYS A 1 86 ? 7.303 0.680 -15.404 1.00 90.75 86 LYS A N 1
ATOM 724 C CA . LYS A 1 86 ? 7.824 1.950 -14.900 1.00 90.75 86 LYS A CA 1
ATOM 725 C C . LYS A 1 86 ? 6.742 2.724 -14.146 1.00 90.75 86 LYS A C 1
ATOM 727 O O . LYS A 1 86 ? 6.979 3.137 -13.021 1.00 90.75 86 LYS A O 1
ATOM 732 N N . LYS A 1 87 ? 5.540 2.858 -14.718 1.00 89.75 87 LYS A N 1
ATOM 733 C CA . LYS A 1 87 ? 4.408 3.546 -14.070 1.00 89.75 87 LYS A CA 1
ATOM 734 C C . LYS A 1 87 ? 4.060 2.926 -12.716 1.00 89.75 87 LYS A C 1
ATOM 736 O O . LYS A 1 87 ? 3.864 3.656 -11.752 1.00 89.75 87 LYS A O 1
ATOM 741 N N . MET A 1 88 ? 4.024 1.596 -12.629 1.00 89.06 88 MET A N 1
ATOM 742 C CA . MET A 1 88 ? 3.765 0.903 -11.362 1.00 89.06 88 MET A CA 1
ATOM 743 C C . MET A 1 88 ? 4.915 1.039 -10.361 1.00 89.06 88 MET A C 1
ATOM 745 O O . MET A 1 88 ? 4.662 1.146 -9.164 1.00 89.06 88 MET A O 1
ATOM 749 N N . ASN A 1 89 ? 6.165 1.053 -10.830 1.00 93.00 89 ASN A N 1
ATOM 750 C CA . ASN A 1 89 ? 7.326 1.323 -9.986 1.00 93.00 89 ASN A CA 1
ATOM 751 C C . ASN A 1 89 ? 7.287 2.743 -9.408 1.00 93.00 89 ASN A C 1
ATOM 753 O O . ASN A 1 89 ? 7.410 2.924 -8.203 1.00 93.00 89 ASN A O 1
ATOM 757 N N . ASP A 1 90 ? 7.083 3.744 -10.259 1.00 91.25 90 ASP A N 1
ATOM 758 C CA . ASP A 1 90 ? 7.025 5.142 -9.834 1.00 91.25 90 ASP A CA 1
ATOM 759 C C . ASP A 1 90 ? 5.872 5.333 -8.831 1.00 91.25 90 ASP A C 1
ATOM 761 O O . ASP A 1 90 ? 6.053 5.935 -7.776 1.00 91.25 90 ASP A O 1
ATOM 765 N N . PHE A 1 91 ? 4.723 4.694 -9.084 1.00 89.94 91 PHE A N 1
ATOM 766 C CA . PHE A 1 91 ? 3.611 4.672 -8.139 1.00 89.94 91 PHE A CA 1
ATOM 767 C C . PHE A 1 91 ? 3.971 4.0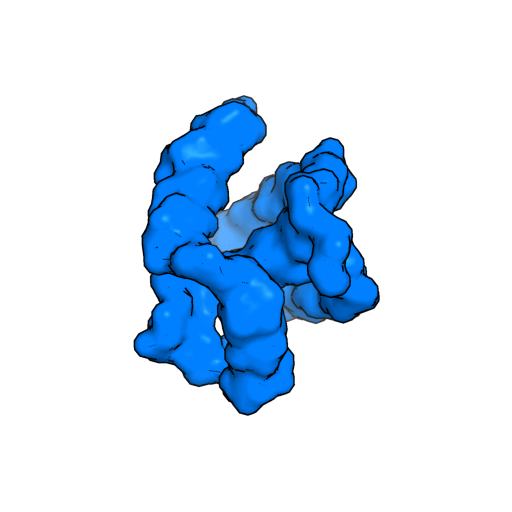29 -6.791 1.00 89.94 91 PHE A C 1
ATOM 769 O O . PHE A 1 91 ? 3.637 4.602 -5.758 1.00 89.94 91 PHE A O 1
ATOM 776 N N . ILE A 1 92 ? 4.620 2.852 -6.753 1.00 92.75 92 ILE A N 1
ATOM 777 C CA . ILE A 1 92 ? 4.923 2.198 -5.465 1.00 92.75 92 ILE A CA 1
ATOM 778 C C . ILE A 1 92 ? 5.950 2.993 -4.649 1.00 92.75 92 ILE A C 1
ATOM 780 O O . ILE A 1 92 ? 5.886 2.981 -3.419 1.00 92.75 92 ILE A O 1
ATOM 784 N N . VAL A 1 93 ? 6.878 3.682 -5.323 1.00 92.88 93 VAL A N 1
ATOM 785 C CA . VAL A 1 93 ? 7.852 4.581 -4.693 1.00 92.88 93 VAL A CA 1
ATOM 786 C C . VAL A 1 93 ? 7.116 5.730 -4.009 1.00 92.88 93 VAL A C 1
ATOM 788 O O . VAL A 1 93 ? 7.260 5.895 -2.796 1.00 92.88 93 VAL A O 1
ATOM 791 N N . ASP A 1 94 ? 6.265 6.440 -4.754 1.00 88.75 94 ASP A N 1
ATOM 792 C CA . ASP A 1 94 ? 5.463 7.547 -4.227 1.00 88.75 94 ASP A CA 1
ATOM 793 C C . ASP A 1 94 ? 4.538 7.074 -3.094 1.00 88.75 94 ASP A C 1
ATOM 795 O O . ASP A 1 94 ? 4.459 7.696 -2.035 1.00 88.75 94 ASP A O 1
ATOM 799 N N . PHE A 1 95 ? 3.859 5.939 -3.284 1.00 87.75 95 PHE A N 1
ATOM 800 C CA . PHE A 1 95 ? 2.927 5.373 -2.312 1.00 87.75 95 PHE A CA 1
ATOM 801 C C . PHE A 1 95 ? 3.611 5.027 -0.987 1.00 87.75 95 PHE A C 1
ATOM 803 O O . PHE A 1 95 ? 3.116 5.403 0.076 1.00 87.75 95 PHE A O 1
ATOM 810 N N . LYS A 1 96 ? 4.765 4.347 -1.031 1.00 92.50 96 LYS A N 1
ATOM 811 C CA . LYS A 1 96 ? 5.537 4.025 0.175 1.00 92.50 96 LYS A CA 1
ATOM 812 C C . LYS A 1 96 ? 6.009 5.293 0.881 1.00 92.50 96 LYS A C 1
ATOM 814 O O . LYS A 1 96 ? 5.866 5.393 2.095 1.00 92.50 96 LYS A O 1
ATOM 819 N N . GLU A 1 97 ? 6.539 6.263 0.139 1.00 90.25 97 GLU A N 1
ATOM 820 C CA . GLU A 1 97 ? 6.997 7.532 0.710 1.00 90.25 97 GLU A CA 1
ATOM 821 C C . GLU A 1 97 ? 5.854 8.286 1.403 1.00 90.25 97 GLU A C 1
ATOM 823 O O . GLU A 1 97 ? 6.029 8.811 2.506 1.00 90.25 97 GLU A O 1
ATOM 828 N N . VAL A 1 98 ? 4.672 8.299 0.784 1.00 83.69 98 VAL A N 1
ATOM 829 C CA . VAL A 1 98 ? 3.453 8.862 1.368 1.00 83.69 98 VAL A CA 1
ATOM 830 C C . VAL A 1 98 ? 3.101 8.146 2.668 1.00 83.69 98 VAL A C 1
ATOM 832 O O . VAL A 1 98 ? 2.949 8.807 3.693 1.00 83.69 98 VAL A O 1
ATOM 835 N N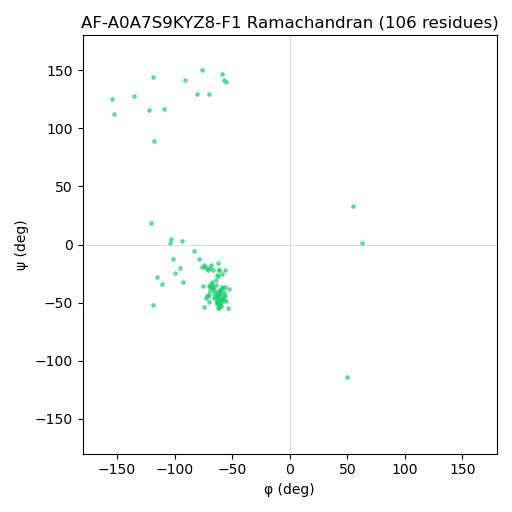 . LEU A 1 99 ? 2.998 6.818 2.668 1.00 87.12 99 LEU A N 1
ATOM 836 C CA . LEU A 1 99 ? 2.635 6.079 3.877 1.00 87.12 99 LEU A CA 1
ATOM 837 C C . LEU A 1 99 ? 3.665 6.251 5.000 1.00 87.12 99 LEU A C 1
ATOM 839 O O . LEU A 1 99 ? 3.285 6.469 6.148 1.00 87.12 99 LEU A O 1
ATOM 843 N N . ASP A 1 100 ? 4.960 6.211 4.690 1.00 88.31 100 ASP A N 1
ATOM 844 C CA . ASP A 1 100 ? 6.025 6.331 5.689 1.00 88.31 100 ASP A CA 1
ATOM 845 C C . ASP A 1 100 ? 6.023 7.695 6.389 1.00 88.31 100 ASP A C 1
ATOM 847 O O . ASP A 1 100 ? 6.284 7.757 7.589 1.00 88.31 100 ASP A O 1
ATOM 851 N N . LYS A 1 101 ? 5.677 8.769 5.668 1.00 86.69 101 LYS A N 1
ATOM 852 C CA . LYS A 1 101 ? 5.613 10.142 6.198 1.00 86.69 101 LYS A CA 1
ATOM 853 C C . LYS A 1 101 ? 4.386 10.437 7.055 1.00 86.69 101 LYS A C 1
ATOM 855 O O . LYS A 1 101 ? 4.389 11.436 7.770 1.00 86.69 101 LYS A O 1
ATOM 860 N N . ASN A 1 102 ? 3.331 9.635 6.948 1.00 81.06 102 ASN A N 1
ATOM 861 C CA . ASN A 1 102 ? 2.112 9.849 7.720 1.00 81.06 102 ASN A CA 1
ATOM 862 C C . ASN A 1 102 ? 2.178 9.093 9.045 1.00 81.06 102 ASN A C 1
ATOM 864 O O . ASN A 1 102 ? 2.669 7.969 9.111 1.00 81.06 102 ASN A O 1
ATOM 868 N N . GLU A 1 103 ? 1.662 9.701 10.105 1.00 85.00 103 GLU A N 1
ATOM 869 C CA . GLU A 1 103 ? 1.502 9.020 11.388 1.00 85.00 103 GLU A CA 1
ATOM 870 C C . GLU A 1 103 ? 0.291 8.071 11.339 1.00 85.00 103 GLU A C 1
ATOM 872 O O . GLU A 1 103 ? -0.680 8.344 10.623 1.00 85.00 103 GLU A O 1
ATOM 877 N N . PRO A 1 104 ? 0.305 6.958 12.091 1.00 85.12 104 PRO A N 1
ATOM 878 C CA . PRO A 1 104 ? -0.889 6.149 12.287 1.00 85.12 104 PRO A CA 1
ATOM 879 C C . PRO A 1 104 ? -2.032 6.973 12.894 1.00 85.12 104 PRO A C 1
ATOM 881 O O . PRO A 1 104 ? -1.818 7.798 13.783 1.00 85.12 104 PRO A O 1
ATOM 884 N N . ILE A 1 105 ? -3.262 6.724 12.446 1.00 78.81 105 ILE A N 1
ATOM 885 C CA . ILE A 1 105 ? -4.469 7.402 12.954 1.00 78.81 105 ILE A CA 1
ATOM 886 C C . ILE A 1 105 ? -5.105 6.583 14.083 1.00 78.81 105 ILE A C 1
ATOM 888 O O . ILE A 1 105 ? -5.673 7.130 15.030 1.00 78.81 105 ILE A O 1
ATOM 892 N N . TYR A 1 106 ? -4.987 5.260 13.999 1.00 75.56 106 TYR A N 1
ATOM 893 C CA . TYR A 1 106 ? -5.532 4.311 14.953 1.00 75.56 106 TYR A CA 1
ATOM 894 C C . TYR A 1 106 ? -4.395 3.515 15.583 1.00 75.56 106 TYR A C 1
ATOM 896 O O . TYR A 1 106 ? -3.412 3.182 14.928 1.00 75.56 106 TYR A O 1
ATOM 904 N N . ASN A 1 107 ? -4.548 3.204 16.865 1.00 69.81 107 ASN A N 1
ATOM 905 C CA . ASN A 1 107 ? -3.630 2.346 17.601 1.00 69.81 107 ASN A CA 1
ATOM 906 C C . ASN A 1 107 ? -4.443 1.132 18.057 1.00 69.81 107 ASN A C 1
ATOM 908 O O . ASN A 1 107 ? -5.129 1.202 19.083 1.00 69.81 107 ASN A O 1
ATOM 912 N N . ILE A 1 108 ? -4.490 0.101 17.210 1.00 66.56 108 ILE A N 1
ATOM 913 C CA . ILE A 1 108 ? -5.384 -1.055 17.365 1.00 66.56 108 ILE A CA 1
ATOM 914 C C . ILE A 1 108 ? -4.655 -2.378 17.552 1.00 66.56 108 ILE A C 1
ATOM 916 O O . ILE A 1 108 ? -3.490 -2.494 17.124 1.00 66.56 108 ILE A O 1
#

Sequence (108 aa):
MNDLNDYVHNVAEPFFEKWSDLRVLDKFLDTVPQMEVQNYIHEGVLSKALIYKLCNNPKYDDYINLLFSYYTGRYIENSNQDETYKKMNDFIVDFKEVLDKNEPIYNI

Foldseek 3Di:
DPDLCCCCVVPVVVQVVVDPDLVVVLVVLVVDDQVCQCVPGPVRL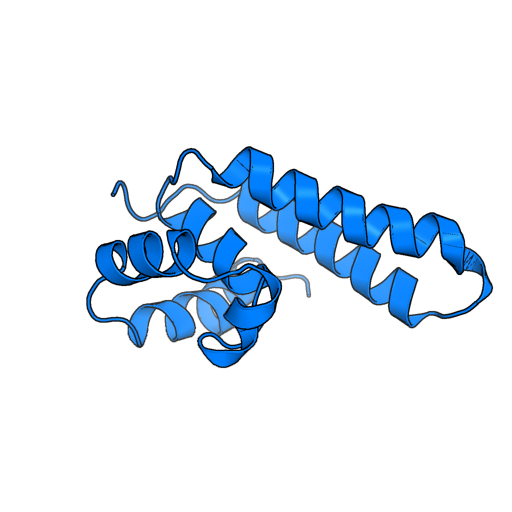LNNLLSCLQQVNPCNVVSLVVLLCVLVVQCVVQVPPDCVSVVSNVVSVVSVVSSVPDHHNHHD

Solvent-accessible surface area (backbone atoms only — not comparable to full-atom values): 6205 Å² total; per-residue (Å²): 137,92,49,72,64,55,48,43,61,70,52,48,45,65,55,51,75,75,48,96,50,64,69,58,51,53,57,46,59,74,71,48,55,74,93,51,35,52,84,79,35,78,76,18,66,57,47,51,43,53,49,24,44,36,29,54,36,88,61,25,66,64,51,48,51,50,52,42,50,52,40,44,49,53,19,67,80,36,70,90,76,46,72,65,39,50,54,50,27,54,48,44,54,53,51,50,54,53,56,72,74,50,76,53,82,39,90,108

pLDDT: mean 81.83, std 11.63, range [45.88, 96.25]

Nearest PDB structures (foldseek):
  4ni7-assembly1_A  TM=4.027E-01  e=6.988E+00  Homo sapiens
  3ja6-assembly1_I  TM=2.125E-01  e=9.609E+00  Escherichia coli